Protein AF-A0A6A4VX90-F1 (afdb_monomer)

Foldseek 3Di:
DDPQAAAEPVVVCCVQFDKDKQDDPRFDQDPVVRDGDIDIDGDADQDDDQKDKDFDPQFDPDPVDGGGNLRFHDYDQFFPFPLVRHPVSPTFTKHWAKFWFWADGPVDIAIWMWGQDPPPRWIWIGGPVDIDTDDPVVVGGSRGGMIIIGTPPPDPPPDPPDD

Nearest PDB structures (foldseek):
  2ibi-assembly1_A  TM=9.452E-01  e=1.242E-15  Homo sapiens
  6gh9-assembly1_A  TM=8.368E-01  e=1.281E-13  Homo sapiens
  6gha-assembly1_A  TM=8.228E-01  e=3.238E-13  Homo sapiens
  6crn-assembly1_D  TM=7.834E-01  e=3.200E-12  Homo sapiens
  6crn-assembly1_C  TM=7.764E-01  e=1.185E-11  Homo sapiens

Mean predicted aligned error: 7.91 Å

Solvent-accessible surface area (backbone atoms only — not comparable to full-atom values): 9713 Å² total; per-residue (Å²): 135,83,78,86,59,65,44,50,48,66,68,69,48,48,72,60,50,40,76,42,76,31,46,84,92,61,30,51,69,37,89,87,76,75,41,72,39,74,47,79,48,69,46,68,41,75,72,84,60,63,67,42,76,47,75,57,88,36,69,49,88,46,87,91,60,70,45,71,58,62,57,31,52,49,62,57,54,70,62,37,73,48,20,91,56,28,65,75,53,51,93,41,37,24,30,54,40,38,30,40,28,49,46,79,49,96,89,58,59,48,72,35,35,40,38,44,40,90,86,77,66,47,34,30,40,37,51,84,96,42,75,42,83,47,62,75,79,67,68,64,38,45,36,59,36,35,39,34,28,37,42,64,86,67,71,76,82,72,75,82,76,84,126

Radius of gyration: 20.28 Å; Cα contacts (8 Å, |Δi|>4): 280; chains: 1; bounding box: 53×40×67 Å

Structure (mmCIF, N/CA/C/O backbone):
data_AF-A0A6A4VX90-F1
#
_entry.id   AF-A0A6A4VX90-F1
#
loop_
_atom_site.group_PDB
_atom_site.id
_atom_site.type_symbol
_atom_site.label_atom_id
_atom_site.label_alt_id
_atom_site.label_comp_id
_atom_site.label_asym_id
_atom_site.label_entity_id
_atom_site.label_seq_id
_atom_site.pdbx_PDB_ins_code
_atom_site.Cartn_x
_atom_site.Cartn_y
_atom_site.Cartn_z
_atom_site.occupancy
_atom_site.B_iso_or_equiv
_atom_site.auth_seq_id
_atom_site.auth_comp_id
_atom_site.auth_asym_id
_atom_site.auth_atom_id
_atom_site.pdbx_PDB_model_num
ATOM 1 N N . MET A 1 1 ? 24.874 6.123 13.190 1.00 32.44 1 MET A N 1
ATOM 2 C CA . MET A 1 1 ? 24.257 5.048 12.383 1.00 32.44 1 MET A CA 1
ATOM 3 C C . MET A 1 1 ? 22.756 5.087 12.631 1.00 32.44 1 MET A C 1
ATOM 5 O O . MET A 1 1 ? 22.348 4.857 13.759 1.00 32.44 1 MET A O 1
ATOM 9 N N . ARG A 1 2 ? 21.938 5.518 11.661 1.00 37.78 2 ARG A N 1
ATOM 10 C CA . ARG A 1 2 ? 20.475 5.551 11.833 1.00 37.78 2 ARG A CA 1
ATOM 11 C C . ARG A 1 2 ? 19.943 4.151 11.538 1.00 37.78 2 ARG A C 1
ATOM 13 O O . ARG A 1 2 ? 20.043 3.717 10.397 1.00 37.78 2 ARG A O 1
ATOM 20 N N . SER A 1 3 ? 19.437 3.453 12.551 1.00 41.66 3 SER A N 1
ATOM 21 C CA . SER A 1 3 ? 18.743 2.176 12.371 1.00 41.66 3 SER A CA 1
ATOM 22 C C . SER A 1 3 ? 17.615 2.350 11.355 1.00 41.66 3 SER A C 1
ATOM 24 O O . SER A 1 3 ? 16.747 3.207 11.533 1.00 41.66 3 SER A O 1
ATOM 26 N N . THR A 1 4 ? 17.636 1.571 10.277 1.00 53.28 4 THR A N 1
ATOM 27 C CA . THR A 1 4 ? 16.555 1.538 9.291 1.00 53.28 4 THR A CA 1
ATOM 28 C C . THR A 1 4 ? 15.331 0.914 9.959 1.00 53.28 4 THR A C 1
ATOM 30 O O . THR A 1 4 ? 15.231 -0.304 10.076 1.00 53.28 4 THR A O 1
ATOM 33 N N . CYS A 1 5 ? 14.425 1.747 10.472 1.00 75.19 5 CYS A N 1
ATOM 34 C CA . CYS A 1 5 ? 13.145 1.295 11.005 1.00 75.19 5 CYS A CA 1
ATOM 35 C C . CYS A 1 5 ? 12.241 0.941 9.820 1.00 75.19 5 CYS A C 1
ATOM 37 O O . CYS A 1 5 ? 11.895 1.812 9.017 1.00 75.19 5 CYS A O 1
ATOM 39 N N . TRP A 1 6 ? 11.910 -0.338 9.685 1.00 86.88 6 TRP A N 1
ATOM 40 C CA . TRP A 1 6 ? 10.895 -0.830 8.763 1.00 86.88 6 TRP A CA 1
ATOM 41 C C . TRP A 1 6 ? 9.734 -1.410 9.572 1.00 86.88 6 TRP A C 1
ATOM 43 O O . TRP A 1 6 ? 9.918 -1.857 10.704 1.00 86.88 6 TRP A O 1
ATOM 53 N N . VAL A 1 7 ? 8.530 -1.370 9.008 1.00 92.31 7 VAL A N 1
ATOM 54 C CA . VAL A 1 7 ? 7.305 -1.890 9.634 1.00 92.31 7 VAL A CA 1
ATOM 55 C C . VAL A 1 7 ? 6.550 -2.714 8.601 1.00 92.31 7 VAL A C 1
ATOM 57 O O . VAL A 1 7 ? 6.448 -2.290 7.456 1.00 92.31 7 VAL A O 1
ATOM 60 N N . ARG A 1 8 ? 6.008 -3.876 8.978 1.00 93.81 8 ARG A N 1
ATOM 61 C CA . ARG A 1 8 ? 5.160 -4.671 8.073 1.00 93.81 8 ARG A CA 1
ATOM 62 C C . ARG A 1 8 ? 3.831 -3.978 7.828 1.00 93.81 8 ARG A C 1
ATOM 64 O O . ARG A 1 8 ? 3.245 -3.444 8.764 1.00 93.81 8 ARG A O 1
ATOM 71 N N . LEU A 1 9 ? 3.301 -4.077 6.614 1.00 93.88 9 LEU A N 1
ATOM 72 C CA . LEU A 1 9 ? 1.988 -3.529 6.293 1.00 93.88 9 LEU A CA 1
ATOM 73 C C . LEU A 1 9 ? 0.884 -4.123 7.185 1.00 93.88 9 LEU A C 1
ATOM 75 O O . LEU A 1 9 ? 0.026 -3.377 7.647 1.00 93.88 9 LEU A O 1
ATOM 79 N N . GLN A 1 10 ? 0.935 -5.423 7.499 1.00 92.31 10 GLN A N 1
ATOM 80 C CA . GLN A 1 10 ? 0.008 -6.056 8.449 1.00 92.31 10 GLN A CA 1
ATOM 81 C C . GLN A 1 10 ? 0.005 -5.364 9.822 1.00 92.31 10 GLN A C 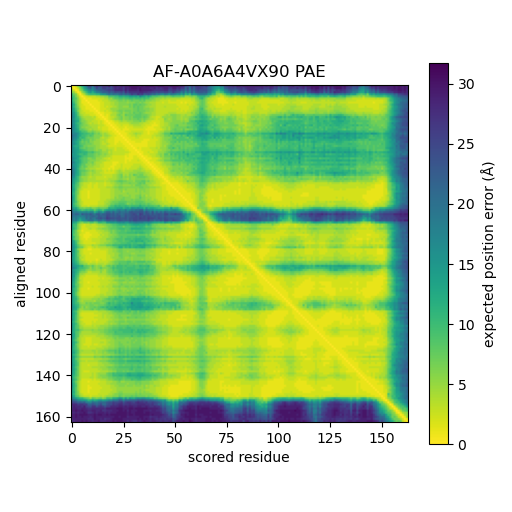1
ATOM 83 O O . GLN A 1 10 ? -1.056 -5.132 10.391 1.00 92.31 10 GLN A O 1
ATOM 88 N N . ALA A 1 11 ? 1.165 -4.906 10.305 1.00 91.25 11 ALA A N 1
ATOM 89 C CA . ALA A 1 11 ? 1.255 -4.191 11.579 1.00 91.25 11 ALA A CA 1
ATOM 90 C C . ALA A 1 11 ? 0.535 -2.828 11.560 1.00 91.25 11 ALA A C 1
ATOM 92 O O . ALA A 1 11 ? 0.271 -2.253 12.613 1.00 91.25 11 ALA A O 1
ATOM 93 N N . CYS A 1 12 ? 0.199 -2.295 10.379 1.00 89.12 12 CYS A N 1
ATOM 94 C CA . CYS A 1 12 ? -0.660 -1.119 10.244 1.00 89.12 12 CYS A CA 1
ATOM 95 C C . CYS A 1 12 ? -2.158 -1.459 10.350 1.00 89.12 12 CYS A C 1
ATOM 97 O O . CYS A 1 12 ? -2.950 -0.567 10.649 1.00 89.12 12 CYS A O 1
ATOM 99 N N . PHE A 1 13 ? -2.545 -2.717 10.118 1.00 87.38 13 PHE A N 1
ATOM 100 C CA . PHE A 1 13 ? -3.912 -3.212 10.298 1.00 87.38 13 PHE A CA 1
ATOM 101 C C . PHE A 1 13 ? -4.180 -3.669 11.734 1.00 87.38 13 PHE A C 1
ATOM 103 O O . PHE A 1 13 ? -5.304 -3.512 12.204 1.00 87.38 13 PHE A O 1
ATOM 110 N N . ASP A 1 14 ? -3.165 -4.149 12.461 1.00 87.50 14 ASP A N 1
ATOM 111 C CA . ASP A 1 14 ? -3.336 -4.629 13.841 1.00 87.50 14 ASP A CA 1
ATOM 112 C C . ASP A 1 14 ? -4.053 -3.620 14.757 1.00 87.50 14 ASP A C 1
ATOM 114 O O . ASP A 1 14 ? -5.013 -4.013 15.418 1.00 87.50 14 ASP A O 1
ATOM 118 N N . PRO A 1 15 ? -3.690 -2.317 14.794 1.00 84.00 15 PRO A N 1
ATOM 119 C CA . PRO A 1 15 ? -4.383 -1.352 15.646 1.00 84.00 15 PRO A CA 1
ATOM 120 C C . PRO A 1 15 ? -5.829 -1.101 15.217 1.00 84.00 15 PRO A C 1
ATOM 122 O O . PRO A 1 15 ? -6.633 -0.679 16.037 1.00 84.00 15 PRO A O 1
ATOM 125 N N . PHE A 1 16 ? -6.160 -1.332 13.943 1.00 81.50 16 PHE A N 1
ATOM 126 C CA . PHE A 1 16 ? -7.502 -1.097 13.421 1.00 81.50 16 PHE A CA 1
ATOM 127 C C . PHE A 1 16 ? -8.500 -2.125 13.953 1.00 81.50 16 PHE A C 1
ATOM 129 O O . PHE A 1 16 ? -9.637 -1.768 14.240 1.00 81.50 16 PHE A O 1
ATOM 136 N N . THR A 1 17 ? -8.083 -3.385 14.097 1.00 84.12 17 THR A N 1
ATOM 137 C CA . THR A 1 17 ? -8.948 -4.470 14.589 1.00 84.12 17 THR A CA 1
ATOM 138 C C . THR A 1 17 ? -8.731 -4.806 16.060 1.00 84.12 17 THR A C 1
ATOM 140 O O . THR A 1 17 ?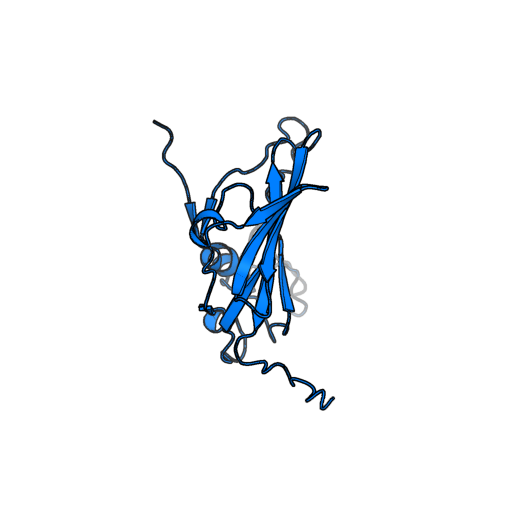 -9.474 -5.609 16.626 1.00 84.12 17 THR A O 1
ATOM 143 N N . LYS A 1 18 ? -7.706 -4.230 16.696 1.00 86.62 18 LYS A N 1
ATOM 144 C CA . LYS A 1 18 ? -7.432 -4.451 18.112 1.00 86.62 18 LYS A CA 1
ATOM 145 C C . LYS A 1 18 ? -8.523 -3.820 18.970 1.00 86.62 18 LYS A C 1
ATOM 147 O O . LYS A 1 18 ? -8.990 -2.714 18.722 1.00 86.62 18 LYS A O 1
ATOM 152 N N . GLU A 1 19 ? -8.888 -4.544 20.015 1.00 89.75 19 GLU A N 1
ATOM 153 C CA . GLU A 1 19 ? -9.750 -4.033 21.063 1.00 89.75 19 GLU A CA 1
ATOM 154 C C . GLU A 1 19 ? -9.077 -2.864 21.807 1.00 89.75 19 GLU A C 1
ATOM 156 O O . GLU A 1 19 ? -7.944 -2.975 22.286 1.00 89.75 19 GLU A O 1
ATOM 161 N N . GLU A 1 20 ? -9.780 -1.740 21.902 1.00 91.25 20 GLU A N 1
ATOM 162 C CA . GLU A 1 20 ? -9.356 -0.539 22.610 1.00 91.25 20 GLU A CA 1
ATOM 163 C C . GLU A 1 20 ? -10.307 -0.212 23.763 1.00 91.25 20 GLU A C 1
ATOM 165 O O . GLU A 1 20 ? -11.502 -0.518 23.745 1.00 91.25 20 GLU A O 1
ATOM 170 N N . VAL A 1 21 ? -9.765 0.439 24.788 1.00 94.38 21 VAL A N 1
ATOM 171 C CA . VAL A 1 21 ? -10.526 0.865 25.960 1.00 94.38 21 VAL A CA 1
ATOM 172 C C . VAL A 1 21 ? -10.771 2.364 25.858 1.00 94.38 21 VAL A C 1
ATOM 174 O O . VAL A 1 21 ? -9.829 3.153 25.905 1.00 94.38 21 VAL A O 1
ATOM 177 N N . LEU A 1 22 ? -12.040 2.751 25.763 1.00 93.81 22 LEU A N 1
ATOM 178 C CA . LEU A 1 22 ? -12.470 4.144 25.786 1.00 93.81 22 LEU A CA 1
ATOM 179 C C . LEU A 1 22 ? -12.623 4.587 27.245 1.00 93.81 22 LEU A C 1
ATOM 181 O O . LEU A 1 22 ? -13.554 4.178 27.945 1.00 93.81 22 LEU A O 1
ATOM 185 N N . ASP A 1 23 ? -11.679 5.396 27.716 1.00 94.44 23 ASP A N 1
ATOM 186 C CA . ASP A 1 23 ? -11.605 5.917 29.085 1.00 94.44 23 ASP A CA 1
ATOM 187 C C . ASP A 1 23 ? -11.271 7.423 29.060 1.00 94.44 23 ASP A C 1
ATOM 189 O O . ASP A 1 23 ? -11.059 8.006 27.998 1.00 94.44 23 ASP A O 1
ATOM 193 N N . GLY A 1 24 ? -11.265 8.079 30.223 1.00 93.25 24 GLY A N 1
ATOM 194 C CA . GLY A 1 24 ? -11.014 9.521 30.333 1.00 93.25 24 GLY A CA 1
ATOM 195 C C . GLY A 1 24 ? -11.941 10.364 29.447 1.00 93.25 24 GLY A C 1
ATOM 196 O O . GLY A 1 24 ? -13.169 10.274 29.558 1.00 93.25 24 GLY A O 1
ATOM 197 N N . ASP A 1 25 ? -11.337 11.163 28.568 1.00 94.06 25 ASP A N 1
ATOM 198 C CA . ASP A 1 25 ? -12.031 12.071 27.650 1.00 94.06 25 ASP A CA 1
ATOM 199 C C . ASP A 1 25 ? -12.675 11.372 26.445 1.00 94.06 25 ASP A C 1
ATOM 201 O O . ASP A 1 25 ? -13.565 11.957 25.833 1.00 94.06 25 ASP A O 1
ATOM 205 N N . GLU A 1 26 ? -12.362 10.101 26.183 1.00 93.75 26 GLU A N 1
ATOM 206 C CA . GLU A 1 26 ? -12.946 9.315 25.083 1.00 93.75 26 GLU A CA 1
ATOM 207 C C . GLU A 1 26 ? -14.184 8.505 25.512 1.00 93.75 26 GLU A C 1
ATOM 209 O O . GLU A 1 26 ? -14.813 7.831 24.698 1.00 93.75 26 GLU A O 1
ATOM 214 N N . LYS A 1 27 ? -14.577 8.563 26.797 1.00 96.00 27 LYS A N 1
ATOM 215 C CA . LYS A 1 27 ? -15.750 7.832 27.312 1.00 96.00 27 LYS A CA 1
ATOM 216 C C . LYS A 1 27 ? -17.021 8.192 26.538 1.00 96.00 27 LYS A C 1
ATOM 218 O O . LYS A 1 27 ? -17.433 9.363 26.610 1.00 96.00 27 LYS A O 1
ATOM 223 N N . PRO A 1 28 ? -17.707 7.220 25.910 1.00 94.38 28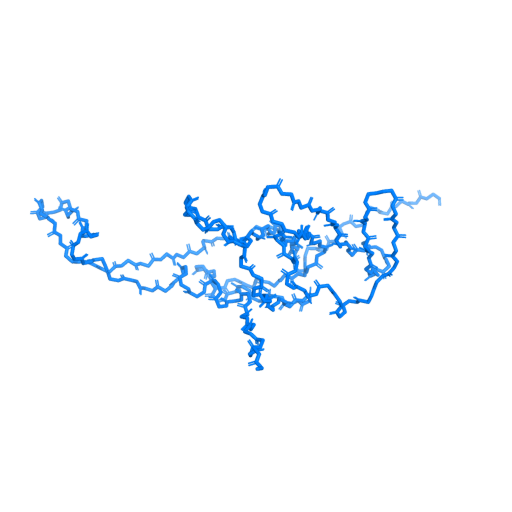 PRO A N 1
ATOM 224 C CA . PRO A 1 28 ? -18.999 7.471 25.295 1.00 94.38 28 PRO A CA 1
ATOM 225 C C . PRO A 1 28 ? -20.107 7.578 26.348 1.00 94.38 28 PRO A C 1
ATOM 227 O O . PRO A 1 28 ? -20.002 7.072 27.471 1.00 94.38 28 PRO A O 1
ATOM 230 N N . THR A 1 29 ? -21.210 8.222 25.972 1.00 96.19 29 THR A N 1
ATOM 231 C CA . THR A 1 29 ? -22.430 8.259 26.786 1.00 96.19 29 THR A CA 1
ATOM 232 C C . THR A 1 29 ? -23.238 6.986 26.561 1.00 96.19 29 THR A C 1
ATOM 234 O O . THR A 1 29 ? -23.678 6.702 25.449 1.00 96.19 29 THR A O 1
ATOM 237 N N . CYS A 1 30 ? -23.467 6.218 27.625 1.00 95.31 30 CYS A N 1
ATOM 238 C CA . CYS A 1 30 ? -24.300 5.020 27.562 1.00 95.31 30 CYS A CA 1
ATOM 239 C C . CYS A 1 30 ? -25.787 5.397 27.458 1.00 95.31 30 CYS A C 1
ATOM 241 O O . CYS A 1 30 ? -26.304 6.096 28.329 1.00 95.31 30 CYS A O 1
ATOM 243 N N . SER A 1 31 ? -26.497 4.874 26.455 1.00 96.31 31 SER A N 1
ATOM 244 C CA . SER A 1 31 ? -27.933 5.124 26.239 1.00 96.31 31 SER A CA 1
ATOM 245 C C . SER A 1 31 ? -28.845 4.537 27.324 1.00 96.31 31 SER A C 1
ATOM 247 O O . SER A 1 31 ? -29.973 4.992 27.488 1.00 96.31 31 SER A O 1
ATOM 249 N N . LYS A 1 32 ? -28.375 3.556 28.102 1.00 95.88 32 LYS A N 1
ATOM 250 C CA . LYS A 1 32 ? -29.128 3.001 29.242 1.00 95.88 32 LYS A CA 1
ATOM 251 C C . LYS A 1 32 ? -28.866 3.773 30.535 1.00 95.88 32 LYS A C 1
ATOM 253 O O . LYS A 1 32 ? -29.798 4.102 31.255 1.00 95.88 32 LYS A O 1
ATOM 258 N N . CYS A 1 33 ? -27.599 4.081 30.821 1.00 94.75 33 CYS A N 1
ATOM 259 C CA . CYS A 1 33 ? -27.200 4.744 32.069 1.00 94.75 33 CYS A CA 1
ATOM 260 C C . CYS A 1 33 ? -27.322 6.274 32.015 1.00 94.75 33 CYS A C 1
ATOM 262 O O . CYS A 1 33 ? -27.247 6.914 33.061 1.00 94.75 33 CYS A O 1
ATOM 264 N N . GLN A 1 34 ? -27.423 6.853 30.812 1.00 95.62 34 GLN A N 1
ATOM 265 C CA . GLN A 1 34 ? -27.448 8.299 30.556 1.00 95.62 34 GLN A CA 1
ATOM 266 C C . GLN A 1 34 ? -26.236 9.046 31.149 1.00 95.62 34 GLN A C 1
ATOM 268 O O . GLN A 1 34 ? -26.330 10.187 31.591 1.00 95.62 34 GLN A O 1
ATOM 273 N N . LYS A 1 35 ? -25.073 8.381 31.192 1.00 95.94 35 LYS A N 1
ATOM 274 C CA . LYS A 1 35 ? -23.813 8.905 31.748 1.00 95.94 35 LYS A CA 1
ATOM 275 C C . LYS A 1 35 ? -22.623 8.432 30.917 1.00 95.94 35 LYS A C 1
ATOM 277 O O . LYS A 1 35 ? -22.702 7.384 30.271 1.00 95.94 35 LYS A O 1
ATOM 282 N N . ARG A 1 36 ? -21.519 9.184 30.967 1.00 96.75 36 ARG A N 1
ATOM 283 C CA . ARG A 1 36 ? -20.242 8.807 30.340 1.00 96.75 36 ARG A CA 1
ATOM 284 C C . ARG A 1 36 ? -19.636 7.610 31.067 1.00 96.75 36 ARG A C 1
ATOM 286 O O . ARG A 1 36 ? -19.440 7.674 32.279 1.00 96.75 36 ARG A O 1
ATOM 293 N N . GLN A 1 37 ? -19.364 6.528 30.345 1.00 95.88 37 GLN A N 1
ATOM 294 C CA . GLN A 1 37 ? -18.886 5.270 30.921 1.00 95.88 37 GLN A CA 1
ATOM 295 C C . GLN A 1 37 ? -17.609 4.809 30.235 1.00 95.88 37 GLN A C 1
ATOM 297 O O . GLN A 1 37 ? -17.423 5.027 29.042 1.00 95.88 37 GLN A O 1
ATOM 302 N N . LYS A 1 38 ? -16.746 4.144 31.005 1.00 96.31 38 LYS A N 1
ATOM 303 C CA . LYS A 1 38 ? -15.647 3.372 30.436 1.00 96.31 38 LYS A CA 1
ATOM 304 C C . LYS A 1 38 ? -16.237 2.188 29.679 1.00 96.31 38 LYS A C 1
ATOM 306 O O . LYS A 1 38 ? -17.087 1.483 30.224 1.00 96.31 38 LYS A O 1
ATOM 311 N N . CYS A 1 39 ? -15.787 1.954 28.457 1.00 93.88 39 CYS A N 1
ATOM 312 C CA . CYS A 1 39 ? -16.185 0.773 27.707 1.00 93.88 39 CYS A CA 1
ATOM 313 C C . CYS A 1 39 ? -15.057 0.280 26.814 1.00 93.88 39 CYS A C 1
ATOM 315 O O . CYS A 1 39 ? -14.037 0.940 26.629 1.00 93.88 39 CYS A O 1
ATOM 317 N N . THR A 1 40 ? -15.288 -0.888 26.244 1.00 93.50 40 THR A N 1
ATOM 318 C CA . THR A 1 40 ? -14.383 -1.536 25.316 1.00 93.50 40 THR A CA 1
ATOM 319 C C . THR A 1 40 ? -14.968 -1.450 23.910 1.00 93.50 40 THR A C 1
ATOM 321 O O . THR A 1 40 ? -16.176 -1.629 23.735 1.00 93.50 40 THR A O 1
ATOM 324 N N . ARG A 1 41 ? -14.137 -1.136 22.917 1.00 89.81 41 ARG A N 1
ATOM 325 C CA . ARG A 1 41 ? -14.515 -1.011 21.509 1.00 89.81 41 ARG A CA 1
ATOM 326 C C . ARG A 1 41 ? -13.576 -1.856 20.662 1.00 89.81 41 ARG A C 1
ATOM 328 O O . ARG A 1 41 ? -12.367 -1.800 20.829 1.00 89.81 41 ARG A O 1
ATOM 335 N N . SER A 1 42 ? -14.130 -2.590 19.712 1.00 87.19 42 SER A N 1
ATOM 336 C CA . SER A 1 42 ? -13.371 -3.234 18.645 1.00 87.19 42 SER A CA 1
ATOM 337 C C . SER A 1 42 ? -14.041 -2.937 17.308 1.00 87.19 42 SER A C 1
ATOM 339 O O . SER A 1 42 ? -15.241 -2.653 17.241 1.00 87.19 42 SER A O 1
ATOM 341 N N . LEU A 1 43 ? -13.250 -2.944 16.241 1.00 86.94 43 LEU A N 1
ATOM 342 C CA . LEU A 1 43 ? -13.726 -2.816 14.869 1.00 86.94 43 LEU A CA 1
ATOM 343 C C . LEU A 1 43 ? -13.340 -4.077 14.104 1.00 86.94 43 LEU A C 1
ATOM 345 O O . LEU A 1 43 ? -12.297 -4.677 14.353 1.00 86.94 43 LEU A O 1
ATOM 349 N N . SER A 1 44 ? -14.167 -4.461 13.143 1.00 82.94 44 SER A N 1
ATOM 350 C CA . SER A 1 44 ? -13.859 -5.536 12.207 1.00 82.94 44 SER A CA 1
ATOM 351 C C . SER A 1 44 ? -14.153 -5.084 10.783 1.00 82.94 44 SER A C 1
ATOM 353 O O . SER A 1 44 ? -15.001 -4.220 10.543 1.00 82.94 44 SER A O 1
ATOM 355 N N . ILE A 1 45 ? -13.429 -5.654 9.819 1.00 87.62 45 ILE A N 1
ATOM 356 C CA . ILE A 1 45 ? -13.683 -5.407 8.402 1.00 87.62 45 ILE A CA 1
ATOM 357 C C . ILE A 1 45 ? -14.660 -6.476 7.934 1.00 87.62 45 ILE A C 1
ATOM 359 O O . ILE A 1 45 ? -14.297 -7.644 7.824 1.00 87.62 45 ILE A O 1
ATOM 363 N N . GLN A 1 46 ? -15.907 -6.090 7.662 1.00 88.50 46 GLN A N 1
ATOM 364 C CA . GLN A 1 46 ? -16.943 -7.051 7.274 1.00 88.50 46 GLN A CA 1
ATOM 365 C C . GLN A 1 46 ? -16.563 -7.811 5.996 1.00 88.50 46 GLN A C 1
ATOM 367 O O . GLN A 1 46 ? -16.628 -9.034 5.953 1.00 88.50 46 GLN A O 1
ATOM 372 N N . LYS A 1 47 ? -16.123 -7.086 4.965 1.00 86.94 47 LYS A N 1
ATOM 373 C CA . LYS A 1 47 ? -15.720 -7.660 3.683 1.00 86.94 47 LYS A CA 1
ATOM 374 C C . LYS A 1 47 ? -14.623 -6.819 3.048 1.00 86.94 47 LYS A C 1
ATOM 376 O O . LYS A 1 47 ? -14.741 -5.596 2.991 1.00 86.94 47 LYS A O 1
ATOM 381 N N . PHE A 1 48 ? -13.592 -7.476 2.527 1.00 92.12 48 PHE A N 1
ATOM 382 C CA . PHE A 1 48 ? -12.573 -6.807 1.727 1.00 92.12 48 PHE A CA 1
ATOM 383 C C . PHE A 1 48 ? -12.989 -6.699 0.244 1.00 92.12 48 PHE A C 1
ATOM 385 O O . PHE A 1 48 ? -13.655 -7.595 -0.285 1.00 92.12 48 PHE A O 1
ATOM 392 N N . PRO A 1 49 ? -12.633 -5.601 -0.448 1.00 94.06 49 PRO A N 1
ATOM 393 C CA . PRO A 1 49 ? -13.000 -5.373 -1.846 1.00 94.06 49 PRO A CA 1
ATOM 394 C C . PRO A 1 49 ? -12.106 -6.154 -2.817 1.00 94.06 49 PRO A C 1
ATOM 396 O O . PRO A 1 49 ? -10.957 -6.443 -2.508 1.00 94.06 49 PRO A O 1
ATOM 399 N N . ARG A 1 50 ? -12.568 -6.420 -4.047 1.00 94.75 50 ARG A N 1
ATOM 400 C CA . ARG A 1 50 ? -11.715 -7.047 -5.080 1.00 94.75 50 ARG A CA 1
ATOM 401 C C . ARG A 1 50 ? -10.439 -6.241 -5.355 1.00 94.75 50 ARG A C 1
ATOM 403 O O . ARG A 1 50 ? -9.374 -6.831 -5.502 1.00 94.75 50 ARG A O 1
ATOM 410 N N . ILE A 1 51 ? -10.565 -4.916 -5.408 1.00 96.75 51 ILE A N 1
ATOM 411 C CA . ILE A 1 51 ? -9.447 -3.983 -5.549 1.00 96.75 51 ILE A CA 1
ATOM 412 C C . ILE A 1 51 ? -9.296 -3.240 -4.230 1.00 96.75 51 ILE A C 1
ATOM 414 O O . ILE A 1 51 ? -10.189 -2.493 -3.825 1.00 96.75 51 ILE A O 1
ATOM 418 N N . LEU A 1 52 ? -8.178 -3.471 -3.552 1.00 96.31 52 LEU A N 1
ATOM 419 C CA . LEU A 1 52 ? -7.852 -2.841 -2.285 1.00 96.31 52 LEU A CA 1
ATOM 420 C C . LEU A 1 52 ? -6.829 -1.729 -2.524 1.00 96.31 52 LEU A C 1
ATOM 422 O O . LEU A 1 52 ? -5.714 -1.977 -2.982 1.00 96.31 52 LEU A O 1
ATOM 426 N N . VAL A 1 53 ? -7.215 -0.503 -2.176 1.00 97.75 53 VAL A N 1
ATOM 427 C CA . VAL A 1 53 ? -6.337 0.669 -2.213 1.00 97.75 53 VAL A CA 1
ATOM 428 C C . VAL A 1 53 ? -5.920 1.002 -0.789 1.00 97.75 53 VAL A C 1
ATOM 430 O O . VAL A 1 53 ? -6.764 1.292 0.058 1.00 97.75 53 VAL A O 1
ATOM 433 N N . VAL A 1 54 ? -4.617 0.967 -0.520 1.00 96.12 54 VAL A N 1
ATOM 434 C CA . VAL A 1 54 ? -4.061 1.260 0.804 1.00 96.12 54 VAL A CA 1
ATOM 435 C C . VAL A 1 54 ? -3.259 2.550 0.749 1.00 96.12 54 VAL A C 1
ATOM 437 O O . VAL A 1 54 ? -2.251 2.644 0.051 1.00 96.12 54 VAL A O 1
ATOM 440 N N . HIS A 1 55 ? -3.690 3.545 1.519 1.00 95.81 55 HIS A N 1
ATOM 441 C CA . HIS A 1 55 ? -2.996 4.822 1.661 1.00 95.81 55 HIS A CA 1
ATOM 442 C C . HIS A 1 55 ? -2.116 4.833 2.911 1.00 95.81 55 HIS A C 1
ATOM 444 O O . HIS A 1 55 ? -2.603 4.687 4.033 1.00 95.81 55 HIS A O 1
ATOM 450 N N . LEU A 1 56 ? -0.817 5.065 2.728 1.00 93.88 56 LEU A N 1
ATOM 451 C CA . LEU A 1 56 ? 0.121 5.247 3.830 1.00 93.88 56 LEU A CA 1
ATOM 452 C C . LEU A 1 56 ? 0.122 6.722 4.257 1.00 93.88 56 LEU A C 1
ATOM 454 O O . LEU A 1 56 ? 0.640 7.593 3.552 1.00 93.88 56 LEU A O 1
ATOM 458 N N . LYS A 1 57 ? -0.434 7.013 5.440 1.00 91.75 57 LYS A N 1
ATOM 459 C CA . LYS A 1 57 ? -0.505 8.366 6.027 1.00 91.75 57 LYS A CA 1
ATOM 460 C C . LYS A 1 57 ? 0.877 8.880 6.460 1.00 91.75 57 LYS A C 1
ATOM 462 O O . LYS A 1 57 ? 1.209 8.916 7.639 1.00 91.75 57 LYS A O 1
ATOM 467 N N . ARG A 1 58 ? 1.708 9.270 5.490 1.00 91.00 58 ARG A N 1
ATOM 468 C CA . ARG A 1 58 ? 3.098 9.704 5.722 1.00 91.00 58 ARG A CA 1
ATOM 469 C C . ARG A 1 58 ? 3.255 11.164 6.132 1.00 91.00 58 ARG A C 1
ATOM 471 O O . ARG A 1 58 ? 4.306 11.515 6.660 1.00 91.00 58 ARG A O 1
ATOM 478 N N . PHE A 1 59 ? 2.278 12.016 5.845 1.00 88.62 59 PHE A N 1
ATOM 479 C CA . PHE A 1 59 ? 2.376 13.447 6.117 1.00 88.62 59 PHE A CA 1
ATOM 480 C C . PHE 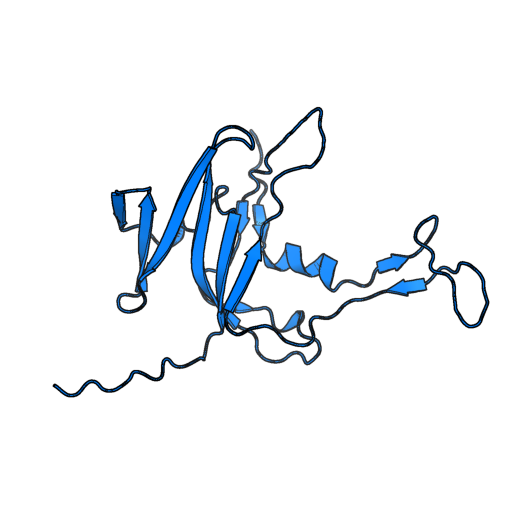A 1 59 ? 1.749 13.781 7.461 1.00 88.62 59 PHE A C 1
ATOM 482 O O . PHE A 1 59 ? 0.593 13.441 7.715 1.00 88.62 59 PHE A O 1
ATOM 489 N N . LEU A 1 60 ? 2.527 14.441 8.313 1.00 80.69 60 LEU A N 1
ATOM 490 C CA . LEU A 1 60 ? 2.074 14.853 9.632 1.00 80.69 60 LEU A CA 1
ATOM 491 C C . LEU A 1 60 ? 1.368 16.218 9.549 1.00 80.69 60 LEU A C 1
ATOM 493 O O . LEU A 1 60 ? 1.873 17.119 8.878 1.00 80.69 60 LEU A O 1
ATOM 497 N N . PRO A 1 61 ? 0.236 16.399 10.249 1.00 65.69 61 PRO A N 1
ATOM 498 C CA . PRO A 1 61 ? -0.554 17.629 10.193 1.00 65.69 61 PRO A CA 1
ATOM 499 C C . PRO A 1 61 ? 0.045 18.815 10.975 1.00 65.69 61 PRO A C 1
ATOM 501 O O . PRO A 1 61 ? -0.536 19.894 10.968 1.00 65.69 61 PRO A O 1
ATOM 504 N N . GLN A 1 62 ? 1.180 18.661 11.669 1.00 65.00 62 GLN A N 1
ATOM 505 C CA . GLN A 1 62 ? 1.733 19.735 12.504 1.00 65.00 62 GLN A CA 1
ATOM 506 C C . GLN A 1 62 ? 2.335 20.882 11.674 1.00 65.00 62 GLN A C 1
ATOM 508 O O . GLN A 1 62 ? 3.337 20.723 10.978 1.00 65.00 62 GLN A O 1
ATOM 513 N N . GLU A 1 63 ? 1.746 22.069 11.832 1.00 55.25 63 GLU A N 1
ATOM 514 C CA . GLU A 1 63 ? 2.068 23.320 11.129 1.00 55.25 63 GLU A CA 1
ATOM 515 C C . GLU A 1 63 ? 3.550 23.729 11.198 1.00 55.25 63 GLU A C 1
ATOM 517 O O . GLU A 1 63 ? 4.100 24.205 10.207 1.00 55.25 63 GLU A O 1
ATOM 522 N N . ARG A 1 64 ? 4.219 23.522 12.344 1.00 55.91 64 ARG A N 1
ATOM 523 C CA . ARG A 1 64 ? 5.614 23.961 12.563 1.00 55.91 64 ARG A CA 1
ATOM 524 C C . ARG A 1 64 ? 6.678 22.978 12.075 1.00 55.91 64 ARG A C 1
ATOM 526 O O . ARG A 1 64 ? 7.790 23.396 11.778 1.00 55.91 64 ARG A O 1
ATOM 533 N N . PHE A 1 65 ? 6.345 21.694 11.979 1.00 55.09 65 PHE A N 1
ATOM 534 C CA . PHE A 1 65 ? 7.243 20.641 11.505 1.00 55.09 65 PHE A CA 1
ATOM 535 C C . PHE A 1 65 ? 6.463 19.726 10.562 1.00 55.09 65 PHE A C 1
ATOM 537 O O . PHE A 1 65 ? 6.063 18.619 10.923 1.00 55.09 65 PHE A O 1
ATOM 544 N N . ARG A 1 66 ? 6.237 20.203 9.330 1.00 65.38 66 ARG A N 1
ATOM 545 C CA . ARG A 1 66 ? 5.641 19.410 8.245 1.00 65.38 66 ARG A CA 1
ATOM 546 C C . ARG A 1 66 ? 6.632 18.330 7.804 1.00 65.38 66 ARG A C 1
ATOM 548 O O . ARG A 1 66 ? 7.395 18.500 6.856 1.00 65.38 66 ARG A O 1
ATOM 555 N N . GLY A 1 67 ? 6.667 17.233 8.552 1.00 76.06 67 GLY A N 1
ATOM 556 C CA . GLY A 1 67 ? 7.516 16.078 8.291 1.00 76.06 67 GLY A CA 1
ATOM 557 C C . GLY A 1 67 ? 6.843 15.063 7.369 1.00 76.06 67 GLY A C 1
ATOM 558 O O . GLY A 1 67 ? 5.629 14.858 7.419 1.00 76.06 67 GLY A O 1
ATOM 559 N N . LYS A 1 68 ? 7.655 14.389 6.551 1.00 85.56 68 LYS A N 1
ATOM 560 C CA . LYS A 1 68 ? 7.267 13.169 5.841 1.00 85.56 68 LYS A CA 1
ATOM 561 C C . LYS A 1 68 ? 7.900 11.968 6.538 1.00 85.56 68 LYS A C 1
ATOM 563 O O . LYS A 1 68 ? 9.120 11.915 6.694 1.00 85.56 68 LYS A O 1
ATOM 568 N N . LEU A 1 69 ? 7.082 10.990 6.911 1.00 87.94 69 LEU A N 1
ATOM 569 C CA . LEU A 1 69 ? 7.551 9.699 7.404 1.00 87.94 69 LEU A CA 1
ATOM 570 C C . LEU A 1 69 ? 8.173 8.907 6.249 1.00 87.94 69 LEU A C 1
ATOM 572 O O . LEU A 1 69 ? 7.475 8.478 5.328 1.00 87.94 69 LEU A O 1
ATOM 576 N N . ASN A 1 70 ? 9.489 8.701 6.317 1.00 86.31 70 ASN A N 1
ATOM 577 C CA . ASN A 1 70 ? 10.258 7.924 5.337 1.00 86.31 70 ASN A CA 1
ATOM 578 C C . ASN A 1 70 ? 10.470 6.458 5.762 1.00 86.31 70 ASN A C 1
ATOM 580 O O . ASN A 1 70 ? 11.255 5.754 5.138 1.00 86.31 70 ASN A O 1
ATOM 584 N N . THR A 1 71 ? 9.786 6.000 6.817 1.00 90.56 71 THR A N 1
ATOM 585 C CA . THR A 1 71 ? 9.793 4.600 7.267 1.00 90.56 71 THR A CA 1
ATOM 586 C C . THR A 1 71 ? 9.439 3.675 6.108 1.00 90.56 71 THR A C 1
ATOM 588 O O . THR A 1 71 ? 8.415 3.874 5.443 1.00 90.56 71 THR A O 1
ATOM 591 N N . THR A 1 72 ? 10.267 2.664 5.859 1.00 91.81 72 THR A N 1
ATOM 592 C CA . THR A 1 72 ? 9.948 1.635 4.868 1.00 91.81 72 THR A CA 1
ATOM 593 C C . THR A 1 72 ? 8.798 0.793 5.402 1.00 91.81 72 THR A C 1
ATOM 595 O O . THR A 1 72 ? 8.872 0.271 6.515 1.00 91.81 72 THR A O 1
ATOM 598 N N . VAL A 1 73 ? 7.719 0.697 4.628 1.00 93.44 73 VAL A N 1
ATOM 599 C CA . VAL A 1 73 ? 6.609 -0.198 4.953 1.00 93.44 73 VAL A CA 1
ATOM 600 C C . VAL A 1 73 ? 6.808 -1.443 4.117 1.00 93.44 73 VAL A C 1
ATOM 602 O O . VAL A 1 73 ? 6.723 -1.370 2.898 1.00 93.44 73 VAL A O 1
ATOM 605 N N . ASP A 1 74 ? 7.109 -2.549 4.780 1.00 93.69 74 ASP A N 1
ATOM 606 C CA . ASP A 1 74 ? 7.322 -3.831 4.140 1.00 93.69 74 ASP A CA 1
ATOM 607 C C . ASP A 1 74 ? 5.976 -4.463 3.780 1.00 93.69 74 ASP A C 1
ATOM 609 O O . ASP A 1 74 ? 5.188 -4.818 4.661 1.00 93.69 74 ASP A O 1
ATOM 613 N N . PHE A 1 75 ? 5.692 -4.562 2.485 1.00 93.19 75 PHE A N 1
ATOM 614 C CA . PHE A 1 75 ? 4.479 -5.179 1.963 1.00 93.19 75 PHE A CA 1
ATOM 615 C C . PHE A 1 75 ? 4.823 -6.358 1.053 1.00 93.19 75 PHE A C 1
ATOM 617 O O . PHE A 1 75 ? 5.693 -6.281 0.186 1.00 93.19 75 PHE A O 1
ATOM 624 N N . SER A 1 76 ? 4.100 -7.463 1.233 1.00 93.06 76 SER A N 1
ATOM 625 C CA . SER A 1 76 ? 4.233 -8.648 0.388 1.00 93.06 76 SER A CA 1
ATOM 626 C C . SER A 1 76 ? 3.678 -8.360 -1.008 1.00 93.06 76 SER A C 1
ATOM 628 O O . SER A 1 76 ? 2.476 -8.156 -1.169 1.00 93.06 76 SER A O 1
ATOM 630 N N . VAL A 1 77 ? 4.549 -8.356 -2.025 1.00 93.19 77 VAL A N 1
ATOM 631 C CA . VAL A 1 77 ? 4.149 -8.138 -3.430 1.00 93.19 77 VAL A CA 1
ATOM 632 C C . VAL A 1 77 ? 3.173 -9.217 -3.901 1.00 93.19 77 VAL A C 1
ATOM 634 O O . VAL A 1 77 ? 2.189 -8.917 -4.569 1.00 93.19 77 VAL A O 1
ATOM 637 N N . ASN A 1 78 ? 3.416 -10.468 -3.513 1.00 91.31 78 ASN A N 1
ATOM 638 C CA . ASN A 1 78 ? 2.530 -11.589 -3.794 1.00 91.31 78 ASN A CA 1
ATOM 639 C C . ASN A 1 78 ? 2.068 -12.191 -2.463 1.00 91.31 78 ASN A C 1
ATOM 641 O O . ASN A 1 78 ? 2.903 -12.569 -1.641 1.00 91.31 78 ASN A O 1
ATOM 645 N N . GLY A 1 79 ? 0.754 -12.295 -2.258 1.00 90.25 79 GLY A N 1
ATOM 646 C CA . GLY A 1 79 ? 0.180 -13.017 -1.122 1.00 90.25 79 GLY A CA 1
ATOM 647 C C . GLY A 1 79 ? 0.107 -12.229 0.185 1.00 90.25 79 GLY A C 1
ATOM 648 O O . GLY A 1 79 ? 0.338 -12.804 1.246 1.00 90.25 79 GLY A O 1
ATOM 649 N N . LEU A 1 80 ? -0.241 -10.939 0.138 1.00 95.06 80 LEU A N 1
ATOM 650 C CA . LEU A 1 80 ? -0.655 -10.209 1.339 1.00 95.06 80 LEU A CA 1
ATOM 651 C C . LEU A 1 80 ? -1.927 -10.861 1.901 1.00 95.06 80 LEU A C 1
ATOM 653 O O . LEU A 1 80 ? -2.991 -10.765 1.291 1.00 95.06 80 LEU A O 1
ATOM 657 N N . ASP A 1 81 ? -1.809 -11.533 3.043 1.00 94.06 81 ASP A N 1
ATOM 658 C CA . ASP A 1 81 ? -2.927 -12.205 3.703 1.00 94.06 81 ASP A CA 1
ATOM 659 C C . ASP A 1 81 ? -3.623 -11.259 4.686 1.00 94.06 81 ASP A C 1
ATOM 661 O O . ASP A 1 81 ? -3.035 -10.846 5.689 1.00 94.06 81 ASP A O 1
ATOM 665 N N . LEU A 1 82 ? -4.870 -10.905 4.376 1.00 93.44 82 LEU A N 1
ATOM 666 C CA . LEU A 1 82 ? -5.733 -10.074 5.213 1.00 93.44 82 LEU A CA 1
ATOM 667 C C . LEU A 1 82 ? -6.899 -10.859 5.824 1.00 93.44 82 LEU A C 1
ATOM 669 O O . LEU A 1 82 ? -7.750 -10.268 6.488 1.00 93.44 82 LEU A O 1
ATOM 673 N N . SER A 1 83 ? -6.931 -12.183 5.644 1.00 92.12 83 SER A N 1
ATOM 674 C CA . SER A 1 83 ? -7.963 -13.056 6.219 1.00 92.12 83 SER A CA 1
ATOM 675 C C . SER A 1 83 ? -8.140 -12.861 7.737 1.00 92.12 83 SER A C 1
ATOM 677 O O . SER A 1 83 ? -9.290 -12.795 8.171 1.00 92.12 83 SER A O 1
ATOM 679 N N . PRO A 1 84 ? -7.073 -12.661 8.551 1.00 91.25 84 PRO A N 1
ATOM 680 C CA . PRO A 1 84 ? -7.214 -12.433 9.995 1.00 91.25 84 PRO A CA 1
ATOM 681 C C . PRO A 1 84 ? -7.993 -11.169 10.385 1.00 91.25 84 PRO A C 1
ATOM 683 O O . PRO A 1 84 ? -8.482 -11.075 11.506 1.00 91.25 84 PRO A O 1
ATOM 686 N N . TYR A 1 85 ? -8.101 -10.192 9.480 1.00 90.12 85 TYR A N 1
ATOM 687 C CA . TYR A 1 85 ? -8.778 -8.917 9.735 1.00 90.12 85 TYR A CA 1
ATOM 688 C C . TYR A 1 85 ? -10.229 -8.902 9.222 1.00 90.12 85 TYR A C 1
ATOM 690 O O . TYR A 1 85 ? -10.958 -7.934 9.456 1.00 90.12 85 TYR A O 1
ATOM 698 N N . SER A 1 86 ? -10.654 -9.954 8.511 1.00 89.75 86 SER A N 1
ATOM 699 C CA . SER A 1 86 ? -12.028 -10.127 8.035 1.00 89.75 86 SER A CA 1
ATOM 700 C C . SER A 1 86 ? -12.925 -10.632 9.167 1.00 89.75 86 SER A C 1
ATOM 702 O O . SER A 1 86 ? -12.571 -11.581 9.863 1.00 89.75 86 SER A O 1
ATOM 704 N N . ALA A 1 87 ? -14.114 -10.043 9.320 1.00 86.69 87 ALA A N 1
ATOM 705 C CA . ALA A 1 87 ? -15.088 -10.436 10.340 1.00 86.69 87 ALA A CA 1
ATOM 706 C C . ALA A 1 87 ? -15.498 -11.917 10.236 1.00 86.69 87 ALA A C 1
ATOM 708 O O . ALA A 1 87 ? -15.695 -12.576 11.253 1.00 86.69 87 ALA A O 1
ATOM 709 N N . GLU A 1 88 ? -15.592 -12.437 9.012 1.00 86.25 88 GLU A N 1
ATOM 710 C CA . GLU A 1 88 ? -15.959 -13.829 8.721 1.00 86.25 88 GLU A CA 1
ATOM 711 C C . GLU A 1 88 ? -14.731 -14.735 8.517 1.00 86.25 88 GLU A C 1
ATOM 713 O O . GLU A 1 88 ? -14.883 -15.913 8.206 1.00 86.25 88 GLU A O 1
ATOM 718 N N . GLN A 1 89 ? -13.510 -14.200 8.664 1.00 82.81 89 GLN A N 1
ATOM 719 C CA . GLN A 1 89 ? -12.244 -14.906 8.409 1.00 82.81 89 GLN A CA 1
ATOM 720 C C . GLN A 1 89 ? -12.181 -15.574 7.023 1.00 82.81 89 GLN A C 1
ATOM 722 O O . GLN A 1 89 ? -11.504 -16.583 6.819 1.00 82.81 89 GLN A O 1
ATOM 727 N N . THR A 1 90 ? -12.885 -15.004 6.042 1.00 86.75 90 THR A N 1
ATOM 728 C CA . THR A 1 90 ? -12.874 -15.509 4.667 1.00 86.75 90 THR A CA 1
ATOM 729 C C . THR A 1 90 ? -11.483 -15.342 4.049 1.00 86.75 90 THR A C 1
ATOM 731 O O . THR A 1 90 ? -10.851 -14.309 4.296 1.00 86.75 90 THR A O 1
ATOM 734 N N . PRO A 1 91 ? -11.011 -16.285 3.209 1.00 89.88 91 PRO A N 1
ATOM 735 C CA . PRO A 1 91 ? -9.727 -16.159 2.526 1.00 89.88 91 PRO A CA 1
ATOM 736 C C . PRO A 1 91 ? -9.616 -14.851 1.728 1.00 89.88 91 PRO A C 1
ATOM 738 O O . PRO A 1 91 ? -10.321 -14.645 0.742 1.00 89.88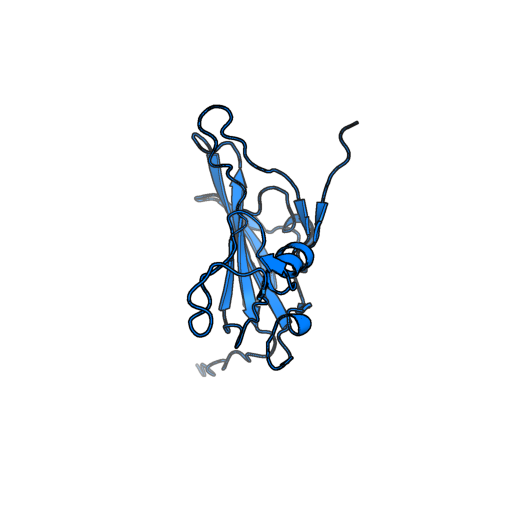 91 PRO A O 1
ATOM 741 N N . CYS A 1 92 ? -8.714 -13.968 2.155 1.00 92.50 92 CYS A N 1
ATOM 742 C CA . CYS A 1 92 ? -8.500 -12.639 1.583 1.00 92.50 92 CYS A CA 1
ATOM 743 C C . CYS A 1 92 ? -7.011 -12.438 1.290 1.00 92.50 92 CYS A C 1
ATOM 745 O O . CYS A 1 92 ? -6.299 -11.780 2.049 1.00 92.50 92 CYS A O 1
ATOM 747 N N . ARG A 1 93 ? -6.524 -13.032 0.195 1.00 95.31 93 ARG A N 1
ATOM 748 C CA . ARG A 1 93 ? -5.126 -12.901 -0.240 1.00 95.31 93 ARG A CA 1
ATOM 749 C C . ARG A 1 93 ? -5.007 -11.951 -1.411 1.00 95.31 93 ARG A C 1
ATOM 751 O O . ARG A 1 93 ? -5.728 -12.094 -2.387 1.00 95.31 93 ARG A O 1
ATOM 758 N N . TYR A 1 94 ? -4.059 -11.031 -1.339 1.00 96.50 94 TYR A N 1
ATOM 759 C CA . TYR A 1 94 ? -3.885 -9.978 -2.327 1.00 96.50 94 TYR A CA 1
ATOM 760 C C . TYR A 1 94 ? -2.532 -10.052 -3.028 1.00 96.50 94 TYR A C 1
ATOM 762 O O . TYR A 1 94 ? -1.519 -10.417 -2.427 1.00 96.50 94 TYR A O 1
ATOM 770 N N . SER A 1 95 ? -2.516 -9.658 -4.298 1.00 96.19 95 SER A N 1
ATOM 771 C CA . SER A 1 95 ? -1.298 -9.407 -5.066 1.00 96.19 95 SER A CA 1
ATOM 772 C C . SER A 1 95 ? -1.218 -7.930 -5.420 1.00 96.19 95 SER A C 1
ATOM 774 O O . SER A 1 95 ? -2.188 -7.332 -5.884 1.00 96.19 95 SER A O 1
ATOM 776 N N . LEU A 1 96 ? -0.061 -7.331 -5.169 1.00 97.50 96 LEU A N 1
ATOM 777 C CA . LEU A 1 96 ? 0.229 -5.958 -5.540 1.00 97.50 96 LEU A CA 1
ATOM 778 C C . LEU A 1 96 ? 0.395 -5.881 -7.059 1.00 97.50 96 LEU A C 1
ATOM 780 O O . LEU A 1 96 ? 1.127 -6.677 -7.651 1.0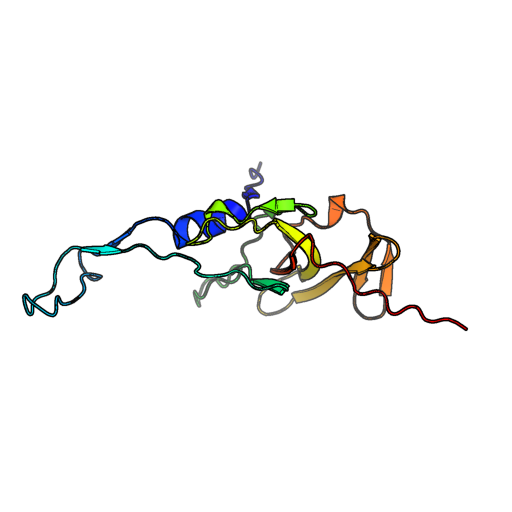0 97.50 96 LEU A O 1
ATOM 784 N N . TYR A 1 97 ? -0.247 -4.896 -7.676 1.00 97.31 97 TYR A N 1
ATOM 785 C CA . TYR A 1 97 ? -0.090 -4.622 -9.106 1.00 97.31 97 TYR A CA 1
ATOM 786 C C . TYR A 1 97 ? 0.301 -3.171 -9.394 1.00 97.31 97 TYR A C 1
ATOM 788 O O . TYR A 1 97 ? 0.708 -2.865 -10.513 1.00 97.31 97 TYR A O 1
ATOM 796 N N . GLY A 1 98 ? 0.207 -2.281 -8.401 1.00 98.06 98 GLY A N 1
ATOM 797 C CA . GLY A 1 98 ? 0.538 -0.873 -8.568 1.00 98.06 98 GLY A CA 1
ATOM 798 C C . GLY A 1 98 ? 1.010 -0.208 -7.279 1.00 98.06 98 GLY A C 1
ATOM 799 O O . GLY A 1 98 ? 0.541 -0.527 -6.186 1.00 98.06 98 GLY A O 1
ATOM 800 N N . VAL A 1 99 ? 1.913 0.757 -7.413 1.00 98.50 99 VAL A N 1
ATOM 801 C CA . VAL A 1 99 ? 2.382 1.628 -6.332 1.00 98.50 99 VAL A CA 1
ATOM 802 C C . VAL A 1 99 ? 2.470 3.051 -6.859 1.00 98.50 99 VAL A C 1
ATOM 804 O O . VAL A 1 99 ? 3.197 3.304 -7.813 1.00 98.50 99 VAL A O 1
ATOM 807 N N . ALA A 1 100 ? 1.789 3.993 -6.210 1.00 98.38 100 ALA A N 1
ATOM 808 C CA . ALA A 1 100 ? 2.102 5.408 -6.362 1.00 98.38 100 ALA A CA 1
ATOM 809 C C . ALA A 1 100 ? 3.198 5.769 -5.359 1.00 98.38 100 ALA A C 1
ATOM 811 O O . ALA A 1 100 ? 3.020 5.636 -4.142 1.00 98.38 100 ALA A O 1
ATOM 812 N N . ASN A 1 101 ? 4.333 6.221 -5.871 1.00 97.62 101 ASN A N 1
ATOM 813 C CA . ASN A 1 101 ? 5.483 6.648 -5.096 1.00 97.62 101 ASN A CA 1
ATOM 814 C C . ASN A 1 101 ? 5.494 8.166 -4.963 1.00 97.62 101 ASN A C 1
ATOM 816 O O . ASN A 1 101 ? 5.104 8.882 -5.878 1.00 97.62 101 ASN A O 1
ATOM 820 N N . HIS A 1 102 ? 6.010 8.658 -3.844 1.00 96.44 102 HIS A N 1
ATOM 821 C CA . HIS A 1 102 ? 6.284 10.070 -3.632 1.00 96.44 102 HIS A CA 1
ATOM 822 C C . HIS A 1 102 ? 7.728 10.249 -3.165 1.00 96.44 102 HIS A C 1
ATOM 824 O O . HIS A 1 102 ? 8.166 9.609 -2.203 1.00 96.44 102 HIS A O 1
ATOM 830 N N . SER A 1 103 ? 8.455 11.176 -3.779 1.00 93.44 103 SER A N 1
ATOM 831 C CA . SER A 1 103 ? 9.788 11.630 -3.365 1.00 93.44 103 SER A CA 1
ATOM 832 C C . SER A 1 103 ? 9.746 13.111 -2.998 1.00 93.44 103 SER A C 1
ATOM 834 O O . SER A 1 103 ? 8.946 13.852 -3.547 1.00 93.44 103 SER A O 1
ATOM 836 N N . GLY A 1 104 ? 10.595 13.554 -2.071 1.00 91.50 104 GLY A N 1
ATOM 837 C CA . GLY A 1 104 ? 10.607 14.949 -1.616 1.00 91.50 104 GLY A CA 1
ATOM 838 C C . GLY A 1 104 ? 9.640 15.244 -0.465 1.00 91.50 104 GLY A C 1
ATOM 839 O O . GLY A 1 104 ? 9.261 14.354 0.305 1.00 91.50 104 GLY A O 1
ATOM 840 N N . THR A 1 105 ? 9.309 16.523 -0.319 1.00 88.19 105 THR A N 1
ATOM 841 C CA . THR A 1 105 ? 8.556 17.106 0.801 1.00 88.19 105 THR A CA 1
ATOM 842 C C . THR A 1 105 ? 7.080 17.289 0.453 1.00 88.19 105 THR A C 1
ATOM 844 O O . THR A 1 105 ? 6.673 17.070 -0.679 1.00 88.19 105 THR A O 1
ATOM 847 N N . LEU A 1 106 ? 6.265 17.715 1.421 1.00 83.19 106 LEU A N 1
ATOM 848 C CA . LEU A 1 106 ? 4.856 18.036 1.173 1.00 83.19 106 LEU A CA 1
ATOM 849 C C . LEU A 1 106 ? 4.662 19.246 0.235 1.00 83.19 106 LEU A C 1
ATOM 851 O O . LEU A 1 106 ? 3.641 19.329 -0.433 1.00 83.19 106 LEU A O 1
ATOM 855 N N . LEU A 1 107 ? 5.616 20.184 0.197 1.00 83.81 107 LEU A N 1
ATOM 856 C CA . LEU A 1 107 ? 5.511 21.416 -0.601 1.00 83.81 107 LEU A CA 1
ATOM 857 C C . LEU A 1 107 ? 6.161 21.299 -1.983 1.00 83.81 107 LEU A C 1
ATOM 859 O O . LEU A 1 107 ? 5.751 21.972 -2.919 1.00 83.81 107 LEU A O 1
ATOM 863 N N . SER A 1 108 ? 7.194 20.470 -2.094 1.00 88.00 108 SER A N 1
ATOM 864 C CA . SER A 1 108 ? 7.918 20.217 -3.334 1.00 88.00 108 SER A CA 1
ATOM 865 C C . SER A 1 108 ? 8.360 18.764 -3.337 1.00 88.00 108 SER A C 1
ATOM 867 O O . SER A 1 108 ? 9.154 18.337 -2.486 1.00 88.00 108 SER A O 1
ATOM 869 N N . GLY A 1 109 ? 7.782 18.005 -4.258 1.00 91.94 109 GLY A N 1
ATOM 870 C CA . GLY A 1 109 ? 7.964 16.574 -4.384 1.00 91.94 109 GLY A CA 1
ATOM 871 C C . GLY A 1 109 ? 7.667 16.103 -5.799 1.00 91.94 109 GLY A C 1
ATOM 872 O O . GLY A 1 109 ? 7.263 16.885 -6.656 1.00 91.94 109 GLY A O 1
ATOM 873 N N . HIS A 1 110 ? 7.902 14.818 -6.030 1.00 96.75 110 HIS A N 1
ATOM 874 C CA . HIS A 1 110 ? 7.733 14.174 -7.327 1.00 96.75 110 HIS A CA 1
ATOM 875 C C . HIS A 1 110 ? 7.010 12.847 -7.160 1.00 96.75 110 HIS A C 1
ATOM 877 O O . HIS A 1 110 ? 7.338 12.082 -6.242 1.00 96.75 110 HIS A O 1
ATOM 883 N N . TYR A 1 111 ? 6.046 12.581 -8.034 1.00 97.38 111 TYR A N 1
ATOM 884 C CA . TYR A 1 111 ? 5.303 11.329 -8.044 1.00 97.38 111 TYR A CA 1
ATOM 885 C C . TYR A 1 111 ? 5.756 10.462 -9.213 1.00 97.38 111 TYR A C 1
ATOM 887 O O . TYR A 1 111 ? 5.877 10.932 -10.337 1.00 97.38 111 TYR A O 1
ATOM 895 N N . THR A 1 112 ? 5.978 9.182 -8.936 1.00 98.31 112 THR A N 1
ATOM 896 C CA . THR A 1 112 ? 6.205 8.149 -9.956 1.00 98.31 112 THR A CA 1
ATOM 897 C C . THR A 1 112 ? 5.293 6.966 -9.670 1.00 98.31 112 THR A C 1
ATOM 899 O O . THR A 1 112 ? 4.742 6.856 -8.570 1.00 98.31 112 THR A O 1
ATOM 902 N N . ALA A 1 113 ? 5.116 6.071 -10.636 1.00 98.62 113 ALA A N 1
ATOM 903 C CA . ALA A 1 113 ? 4.330 4.860 -10.441 1.00 98.62 113 ALA A CA 1
ATOM 904 C C . ALA A 1 113 ? 5.156 3.615 -10.747 1.00 98.62 113 ALA A C 1
ATOM 906 O O . ALA A 1 113 ? 5.908 3.593 -11.715 1.00 98.62 113 ALA A O 1
ATOM 907 N N . TYR A 1 114 ? 5.002 2.575 -9.934 1.00 98.38 114 TYR A N 1
ATOM 908 C CA . TYR A 1 114 ? 5.450 1.231 -10.280 1.00 98.38 114 TYR A CA 1
ATOM 909 C C . TYR A 1 114 ? 4.223 0.406 -10.626 1.00 98.38 114 TYR A C 1
ATOM 911 O O . TYR A 1 114 ? 3.315 0.323 -9.798 1.00 98.38 114 TYR A O 1
ATOM 919 N N . CYS A 1 115 ? 4.182 -0.208 -11.803 1.00 98.12 115 CYS A N 1
ATOM 920 C CA . CYS A 1 115 ? 3.068 -1.069 -12.194 1.00 98.12 115 CYS A CA 1
ATOM 921 C C . CYS A 1 115 ? 3.581 -2.416 -12.687 1.00 98.12 115 CYS A C 1
ATOM 923 O O . CYS A 1 115 ? 4.570 -2.492 -13.419 1.00 98.12 115 CYS A O 1
ATOM 925 N N . ARG A 1 116 ? 2.871 -3.476 -12.306 1.00 97.62 116 ARG A N 1
ATOM 926 C CA . ARG A 1 116 ? 3.071 -4.818 -12.837 1.00 97.62 116 ARG A CA 1
ATOM 927 C C . ARG A 1 116 ? 2.267 -4.961 -14.118 1.00 97.62 116 ARG A C 1
ATOM 929 O O . ARG A 1 116 ? 1.051 -4.776 -14.115 1.00 97.62 116 ARG A O 1
ATOM 936 N N . HIS A 1 117 ? 2.934 -5.300 -15.208 1.00 95.69 117 HIS A N 1
ATOM 937 C CA . HIS A 1 117 ? 2.276 -5.528 -16.481 1.00 95.69 117 HIS A CA 1
ATOM 938 C C . HIS A 1 117 ? 1.394 -6.792 -16.401 1.00 95.69 117 HIS A C 1
ATOM 940 O O . HIS A 1 117 ? 1.881 -7.844 -15.976 1.00 95.69 117 HIS A O 1
ATOM 946 N N . PRO A 1 118 ? 0.108 -6.727 -16.797 1.00 92.25 118 PRO A N 1
ATOM 947 C CA . PRO A 1 118 ? -0.855 -7.803 -16.539 1.00 92.25 118 PRO A CA 1
ATOM 948 C C . PRO A 1 118 ? -0.556 -9.101 -17.301 1.00 92.25 118 PRO A C 1
ATOM 950 O O . PRO A 1 118 ? -0.916 -10.173 -16.826 1.00 92.25 118 PRO A O 1
ATOM 953 N N . TYR A 1 119 ? 0.119 -9.021 -18.453 1.00 93.06 119 TYR A N 1
ATOM 954 C CA . TYR A 1 119 ? 0.385 -10.190 -19.302 1.00 93.06 119 TYR A CA 1
ATOM 955 C C . TYR A 1 119 ? 1.778 -10.792 -19.098 1.00 93.06 119 TYR A C 1
ATOM 957 O O . TYR A 1 119 ? 1.929 -12.008 -19.120 1.00 93.06 119 TYR A O 1
ATOM 965 N N . THR A 1 120 ? 2.801 -9.956 -18.895 1.00 94.75 120 THR A N 1
ATOM 966 C CA . THR A 1 120 ? 4.198 -10.419 -18.737 1.00 94.75 120 THR A CA 1
ATOM 967 C C . THR A 1 120 ? 4.595 -10.591 -17.277 1.00 94.75 120 THR A C 1
ATOM 969 O O . THR A 1 120 ? 5.627 -11.187 -16.993 1.00 94.75 120 THR A O 1
ATOM 972 N N . ALA A 1 121 ? 3.787 -10.075 -16.342 1.00 93.38 121 ALA A N 1
ATOM 973 C CA . ALA A 1 121 ? 4.089 -10.000 -14.916 1.00 93.38 121 ALA A CA 1
ATOM 974 C C . ALA A 1 121 ? 5.368 -9.212 -14.558 1.00 93.38 121 ALA A C 1
ATOM 976 O O . ALA A 1 121 ? 5.752 -9.211 -13.387 1.00 93.38 121 ALA A O 1
ATOM 977 N N . GLU A 1 122 ? 5.985 -8.515 -15.517 1.00 96.75 122 GLU A N 1
ATOM 978 C CA . GLU A 1 122 ? 7.154 -7.660 -15.302 1.00 96.75 122 GLU A CA 1
ATOM 979 C C . GLU A 1 122 ? 6.763 -6.330 -14.659 1.00 96.75 122 GLU A C 1
ATOM 981 O O . GLU A 1 122 ? 5.658 -5.822 -14.859 1.00 96.75 122 GLU A O 1
ATOM 986 N N . TRP A 1 123 ? 7.680 -5.758 -13.884 1.00 98.19 123 TRP A N 1
ATOM 987 C CA . TRP A 1 123 ? 7.481 -4.463 -13.248 1.00 98.19 123 TRP A CA 1
ATOM 988 C C . TRP A 1 123 ? 8.104 -3.350 -14.076 1.00 98.19 123 TRP A C 1
ATOM 990 O O . TRP A 1 123 ? 9.207 -3.489 -14.606 1.00 98.19 123 TRP A O 1
ATOM 1000 N N . TYR A 1 124 ? 7.405 -2.221 -14.130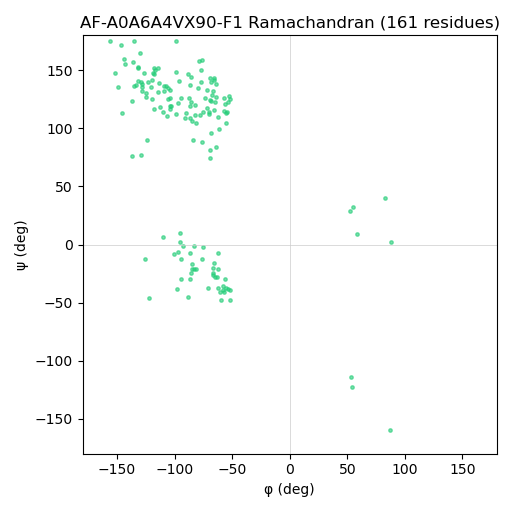 1.00 98.38 124 TYR A N 1
ATOM 1001 C CA . TYR A 1 124 ? 7.867 -1.014 -14.797 1.00 98.38 124 TYR A CA 1
ATOM 1002 C C . TYR A 1 124 ? 7.760 0.188 -13.865 1.00 98.38 124 TYR A C 1
ATOM 1004 O O . TYR A 1 124 ? 6.748 0.359 -13.181 1.00 98.38 124 TYR A O 1
ATOM 1012 N N . GLU A 1 125 ? 8.777 1.043 -13.887 1.00 98.44 125 GLU A N 1
ATOM 1013 C CA . GLU A 1 125 ? 8.714 2.402 -13.364 1.00 98.44 125 GLU A CA 1
ATOM 1014 C C . GLU A 1 125 ? 8.208 3.348 -14.456 1.00 98.44 125 GLU A C 1
ATOM 1016 O O . GLU A 1 125 ? 8.778 3.427 -15.542 1.00 98.44 125 GLU A O 1
ATOM 1021 N N . TYR A 1 126 ? 7.161 4.098 -14.128 1.00 98.44 126 TYR A N 1
ATOM 1022 C CA . TYR A 1 126 ? 6.607 5.193 -14.908 1.00 98.44 126 TYR A CA 1
ATOM 1023 C C . TYR A 1 126 ? 6.987 6.504 -14.225 1.00 98.44 126 TYR A C 1
ATOM 1025 O O . TYR A 1 126 ? 6.503 6.828 -13.133 1.00 98.44 126 TYR A O 1
ATOM 1033 N N . ASN A 1 127 ? 7.870 7.249 -14.874 1.00 98.19 127 ASN A N 1
ATOM 1034 C CA . ASN A 1 127 ? 8.371 8.534 -14.426 1.00 98.19 127 ASN A CA 1
ATOM 1035 C C . ASN A 1 127 ? 8.103 9.569 -15.524 1.00 98.19 127 ASN A C 1
ATOM 1037 O O . ASN A 1 127 ? 8.907 9.752 -16.442 1.00 98.19 127 ASN A O 1
ATOM 1041 N N . ASP A 1 128 ? 6.929 10.193 -15.445 1.00 97.88 128 ASP A N 1
ATOM 1042 C CA . ASP A 1 128 ? 6.383 11.093 -16.459 1.00 97.88 128 ASP A CA 1
ATOM 1043 C C . ASP A 1 128 ? 6.366 10.444 -17.855 1.00 97.88 128 ASP A C 1
ATOM 1045 O O . ASP A 1 128 ? 5.655 9.469 -18.090 1.00 97.88 128 ASP A O 1
ATOM 1049 N N . SER A 1 129 ? 7.159 10.962 -18.792 1.00 97.81 129 SER A N 1
ATOM 1050 C CA . SER A 1 129 ? 7.274 10.451 -20.161 1.00 97.81 129 SER A CA 1
ATOM 1051 C C . SER A 1 129 ? 8.236 9.268 -20.310 1.00 97.81 129 SER A C 1
ATOM 1053 O O . SER A 1 129 ? 8.418 8.767 -21.420 1.00 97.81 129 SER A O 1
ATOM 1055 N N . ARG A 1 130 ? 8.884 8.829 -19.225 1.00 97.81 130 ARG A N 1
ATOM 1056 C CA . ARG A 1 130 ? 9.896 7.768 -19.238 1.00 97.81 130 ARG A CA 1
ATOM 1057 C C . ARG A 1 130 ? 9.357 6.510 -18.577 1.00 97.81 130 ARG A C 1
ATOM 1059 O O . ARG A 1 130 ? 8.827 6.563 -17.470 1.00 97.81 130 ARG A O 1
ATOM 1066 N N . VAL A 1 131 ? 9.539 5.382 -19.255 1.00 98.06 131 VAL A N 1
ATOM 1067 C CA . VAL A 1 131 ? 9.136 4.062 -18.768 1.00 98.06 131 VAL A CA 1
ATOM 1068 C C . VAL A 1 131 ? 10.351 3.143 -18.783 1.00 98.06 131 VAL A C 1
ATOM 1070 O O . VAL A 1 131 ? 11.020 3.020 -19.811 1.00 98.06 131 VAL A O 1
ATOM 1073 N N . HIS A 1 132 ? 10.641 2.504 -17.652 1.00 96.50 132 HIS A N 1
ATOM 1074 C CA . HIS A 1 132 ? 11.787 1.608 -17.489 1.00 96.50 132 HIS A CA 1
ATOM 1075 C C . HIS A 1 132 ? 11.361 0.293 -16.844 1.00 96.50 132 HIS A C 1
ATOM 1077 O O . HIS A 1 132 ? 10.551 0.294 -15.924 1.00 96.50 132 HIS A O 1
ATOM 1083 N N . VAL A 1 133 ? 11.923 -0.825 -17.308 1.00 97.56 133 VAL A N 1
ATOM 1084 C CA . VAL A 1 133 ? 11.793 -2.118 -16.618 1.00 97.56 133 VAL A CA 1
ATOM 1085 C C . VAL A 1 133 ? 12.509 -2.027 -15.270 1.00 97.56 133 VAL A C 1
ATOM 1087 O O . VAL A 1 133 ? 13.580 -1.424 -15.179 1.00 97.56 133 VAL A O 1
ATOM 1090 N N . MET A 1 134 ? 11.936 -2.633 -14.233 1.00 96.50 134 MET A N 1
ATOM 1091 C CA . MET A 1 134 ? 12.509 -2.668 -12.889 1.00 96.50 134 MET A CA 1
ATOM 1092 C C . MET A 1 134 ? 12.404 -4.060 -12.259 1.00 96.50 134 MET A C 1
ATOM 1094 O O . MET A 1 134 ? 11.536 -4.861 -12.609 1.00 96.50 134 MET A O 1
ATOM 1098 N N . ASP A 1 135 ? 13.277 -4.341 -11.294 1.00 95.81 135 ASP A N 1
ATOM 1099 C CA . ASP A 1 135 ? 13.222 -5.578 -10.522 1.00 95.81 135 ASP A CA 1
ATOM 1100 C C . ASP A 1 135 ? 12.112 -5.502 -9.462 1.00 95.81 135 ASP A C 1
ATOM 1102 O O . ASP A 1 135 ? 11.926 -4.483 -8.792 1.00 95.81 135 ASP A O 1
ATOM 1106 N N . GLN A 1 136 ? 11.383 -6.603 -9.263 1.00 94.56 136 GLN A N 1
ATOM 1107 C CA . GLN A 1 136 ? 10.333 -6.688 -8.244 1.00 94.56 136 GLN A CA 1
ATOM 1108 C C . GLN A 1 136 ? 10.855 -6.350 -6.833 1.00 94.56 136 GLN A C 1
ATOM 1110 O O . GLN A 1 136 ? 10.103 -5.841 -5.999 1.00 94.56 136 GLN A O 1
ATOM 1115 N N . ARG A 1 137 ? 12.133 -6.622 -6.545 1.00 92.31 137 ARG A N 1
ATOM 1116 C CA . ARG A 1 137 ? 12.770 -6.333 -5.250 1.00 92.31 137 ARG A CA 1
ATOM 1117 C C . ARG A 1 137 ? 12.809 -4.839 -4.931 1.00 92.31 137 ARG A C 1
ATOM 1119 O O . ARG A 1 137 ? 12.740 -4.482 -3.758 1.00 92.31 137 ARG A O 1
ATOM 1126 N N . ASP A 1 138 ? 12.837 -3.984 -5.950 1.00 92.88 138 ASP A N 1
ATOM 1127 C CA . ASP A 1 138 ? 12.932 -2.527 -5.797 1.00 92.88 138 ASP A CA 1
ATOM 1128 C C . ASP A 1 138 ? 11.564 -1.849 -5.613 1.00 92.88 138 ASP A C 1
ATOM 1130 O O . ASP A 1 138 ? 11.479 -0.656 -5.306 1.00 92.88 138 ASP A O 1
ATOM 1134 N N . VAL A 1 139 ? 10.472 -2.608 -5.764 1.00 94.56 139 VAL A N 1
ATOM 1135 C CA . VAL A 1 139 ? 9.102 -2.109 -5.571 1.00 94.56 139 VAL A CA 1
ATOM 1136 C C . VAL A 1 139 ? 8.893 -1.650 -4.125 1.00 94.56 139 VAL A C 1
ATOM 1138 O O . VAL A 1 139 ? 8.233 -0.639 -3.869 1.00 94.56 139 VAL A O 1
ATOM 1141 N N . ASN A 1 140 ? 9.480 -2.371 -3.169 1.00 91.62 140 ASN A N 1
ATOM 1142 C CA . ASN A 1 140 ? 9.396 -2.045 -1.755 1.00 91.62 140 ASN A CA 1
ATOM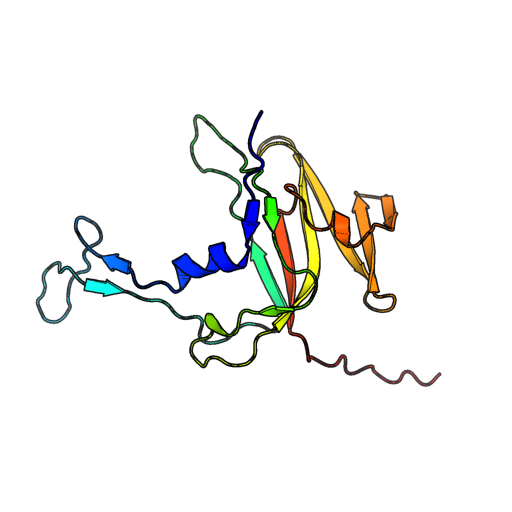 1143 C C . ASN A 1 140 ? 10.415 -0.959 -1.401 1.00 91.62 140 ASN A C 1
ATOM 1145 O O . ASN A 1 140 ? 11.618 -1.196 -1.302 1.00 91.62 140 ASN A O 1
ATOM 1149 N N . SER A 1 141 ? 9.924 0.262 -1.216 1.00 90.62 141 SER A N 1
ATOM 1150 C CA . SER A 1 141 ? 10.772 1.407 -0.914 1.00 90.62 141 SER A CA 1
ATOM 1151 C C . SER A 1 141 ? 10.098 2.372 0.057 1.00 90.62 141 SER A C 1
ATOM 1153 O O . SER A 1 141 ? 8.872 2.452 0.157 1.00 90.62 141 SER A O 1
ATOM 1155 N N . GLY A 1 142 ? 10.902 3.203 0.727 1.00 90.75 142 GLY A N 1
ATOM 1156 C CA . GLY A 1 142 ? 10.400 4.307 1.556 1.00 90.75 142 GLY A CA 1
ATOM 1157 C C . GLY A 1 142 ? 9.612 5.378 0.779 1.00 90.75 142 GLY A C 1
ATOM 1158 O O . GLY A 1 142 ? 9.028 6.270 1.396 1.00 90.75 142 GLY A O 1
ATOM 1159 N N . LYS A 1 143 ? 9.579 5.303 -0.562 1.00 94.00 143 LYS A N 1
ATOM 1160 C CA . LYS A 1 143 ? 8.818 6.213 -1.430 1.00 94.00 143 LYS A CA 1
ATOM 1161 C C . LYS A 1 143 ? 7.359 5.787 -1.602 1.00 94.00 143 LYS A C 1
ATOM 1163 O O . LYS A 1 143 ? 6.542 6.646 -1.925 1.00 94.00 143 LYS A O 1
ATOM 1168 N N . ALA A 1 144 ? 7.023 4.516 -1.368 1.00 96.62 144 ALA A N 1
ATOM 1169 C CA . ALA A 1 144 ? 5.674 3.993 -1.568 1.00 96.62 144 ALA A CA 1
ATOM 1170 C C . ALA A 1 144 ? 4.648 4.783 -0.742 1.00 96.62 144 ALA A C 1
ATOM 1172 O O . ALA A 1 144 ? 4.816 4.931 0.470 1.00 96.62 144 ALA A O 1
ATOM 1173 N N . TYR A 1 145 ? 3.599 5.303 -1.378 1.00 96.50 145 TYR A N 1
ATOM 1174 C CA . TYR A 1 145 ? 2.614 6.194 -0.757 1.00 96.50 145 TYR A CA 1
ATOM 1175 C C . TYR A 1 145 ? 1.186 5.647 -0.849 1.00 96.50 145 TYR A C 1
ATOM 1177 O O . TYR A 1 145 ? 0.481 5.611 0.162 1.00 96.50 145 TYR A O 1
ATOM 1185 N N . VAL A 1 146 ? 0.784 5.168 -2.027 1.00 98.12 146 VAL A N 1
ATOM 1186 C CA . VAL A 1 146 ? -0.486 4.456 -2.234 1.00 98.12 146 VAL A CA 1
ATOM 1187 C C . VAL A 1 146 ? -0.188 3.109 -2.874 1.00 98.12 146 VAL A C 1
ATOM 1189 O O . VAL A 1 146 ? 0.551 3.043 -3.853 1.00 98.12 146 VAL A O 1
ATOM 1192 N N . LEU A 1 147 ? -0.745 2.043 -2.308 1.00 98.19 147 LEU A N 1
ATOM 1193 C CA . LEU A 1 147 ? -0.576 0.670 -2.773 1.00 98.19 147 LEU A CA 1
ATOM 1194 C C . LEU A 1 147 ? -1.882 0.180 -3.396 1.00 98.19 147 LEU A C 1
ATOM 1196 O O . LEU A 1 147 ? -2.955 0.392 -2.825 1.00 98.19 147 LEU A O 1
ATOM 1200 N N . PHE A 1 148 ? -1.779 -0.498 -4.535 1.00 98.25 148 PHE A N 1
ATOM 1201 C CA . PHE A 1 148 ? -2.906 -1.048 -5.277 1.00 98.25 148 PHE A CA 1
ATOM 1202 C C . PHE A 1 148 ? -2.784 -2.566 -5.349 1.00 98.25 148 PHE A C 1
ATOM 1204 O O . PHE A 1 148 ? -1.836 -3.111 -5.926 1.00 98.25 148 PHE A O 1
ATOM 1211 N N . PHE A 1 149 ? -3.757 -3.236 -4.746 1.00 97.75 149 PHE A N 1
ATOM 1212 C CA . PHE A 1 149 ? -3.806 -4.679 -4.601 1.00 97.75 149 PHE A CA 1
ATOM 1213 C C . PHE A 1 149 ? -5.053 -5.256 -5.274 1.00 97.75 149 PHE A C 1
ATOM 1215 O O . PHE A 1 149 ? -6.141 -4.690 -5.163 1.00 97.75 149 PHE A O 1
ATOM 1222 N N . GLU A 1 150 ? -4.915 -6.416 -5.909 1.00 96.69 150 GLU A N 1
ATOM 1223 C CA . GLU A 1 150 ? -6.029 -7.212 -6.432 1.00 96.69 150 GLU A CA 1
ATOM 1224 C C . GLU A 1 150 ? -6.142 -8.534 -5.663 1.00 96.69 150 GLU A C 1
ATOM 1226 O O . GLU A 1 150 ? -5.135 -9.162 -5.320 1.00 96.69 150 GLU A O 1
ATOM 1231 N N . LEU A 1 151 ? -7.375 -8.942 -5.359 1.00 95.19 151 LEU A N 1
ATOM 1232 C CA . LEU A 1 151 ? -7.679 -10.205 -4.692 1.00 95.19 151 LEU A CA 1
ATOM 1233 C C . LEU A 1 151 ? -7.278 -11.397 -5.584 1.00 95.19 151 LEU A C 1
ATOM 1235 O O . LEU A 1 151 ? -7.763 -11.552 -6.710 1.00 95.19 151 LEU A O 1
ATOM 1239 N N . ALA A 1 152 ? -6.412 -12.260 -5.055 1.00 85.62 152 ALA A N 1
ATOM 1240 C CA . ALA A 1 152 ? -5.963 -13.488 -5.695 1.00 85.62 152 ALA A CA 1
ATOM 1241 C C . ALA A 1 152 ? -7.138 -14.462 -5.887 1.00 85.62 152 ALA A C 1
ATOM 1243 O O . ALA A 1 152 ? -7.967 -14.630 -4.995 1.00 85.62 152 ALA A O 1
ATOM 1244 N N . GLY A 1 153 ? -7.204 -15.109 -7.053 1.00 72.12 153 GLY A N 1
ATOM 1245 C CA . GLY A 1 153 ? -8.301 -16.019 -7.404 1.00 72.12 153 GLY A CA 1
ATOM 1246 C C . GLY A 1 153 ? -9.504 -15.343 -8.070 1.00 72.12 153 GLY A C 1
ATOM 1247 O O . GLY A 1 153 ? -10.466 -16.025 -8.413 1.00 72.12 153 GLY A O 1
ATOM 1248 N N . SER A 1 154 ? -9.452 -14.030 -8.325 1.00 56.28 154 SER A N 1
ATOM 1249 C CA . SER A 1 154 ? -10.305 -13.445 -9.359 1.00 56.28 154 SER A CA 1
ATOM 1250 C C . SER A 1 154 ? -9.712 -13.797 -10.723 1.00 56.28 154 SER A C 1
ATOM 1252 O O . SER A 1 154 ? -8.860 -13.087 -11.250 1.00 56.28 154 SER A O 1
ATOM 1254 N N . GLU A 1 155 ? -10.097 -14.953 -11.271 1.00 47.03 155 GLU A N 1
ATOM 1255 C CA . GLU A 1 155 ? -9.738 -15.289 -12.646 1.00 47.03 155 GLU A CA 1
ATOM 1256 C C . GLU A 1 155 ? -10.150 -14.128 -13.558 1.00 47.03 155 GLU A C 1
ATOM 1258 O O . GLU A 1 155 ? -11.305 -13.682 -13.565 1.00 47.03 155 GLU A O 1
ATOM 1263 N N . HIS A 1 156 ? -9.190 -13.612 -14.327 1.00 44.38 156 HIS A N 1
ATOM 1264 C CA . HIS A 1 156 ? -9.518 -12.863 -15.525 1.00 44.38 156 HIS A CA 1
ATOM 1265 C C . HIS A 1 156 ? -10.391 -13.799 -16.359 1.00 44.38 156 HIS A C 1
ATOM 1267 O O . HIS A 1 156 ? -9.911 -14.824 -16.834 1.00 44.38 156 HIS A O 1
ATOM 1273 N N . ARG A 1 157 ? -11.673 -13.462 -16.549 1.00 39.59 157 ARG A N 1
ATOM 1274 C CA . ARG A 1 157 ? -12.425 -13.987 -17.690 1.00 39.59 157 ARG A CA 1
ATOM 1275 C C . ARG A 1 157 ? -11.736 -13.419 -18.922 1.00 39.59 157 ARG A C 1
ATOM 1277 O O . ARG A 1 157 ? -12.107 -12.352 -19.404 1.00 39.59 157 ARG A O 1
ATOM 1284 N N . SER A 1 158 ? -10.670 -14.078 -19.358 1.00 40.69 158 SER A N 1
ATOM 1285 C CA . SER A 1 158 ? -10.039 -13.869 -20.645 1.00 40.69 158 SER A CA 1
ATOM 1286 C C . SER A 1 158 ? -11.143 -14.061 -21.673 1.00 40.69 158 SER A C 1
ATOM 1288 O O . SER A 1 158 ? -11.622 -15.170 -21.906 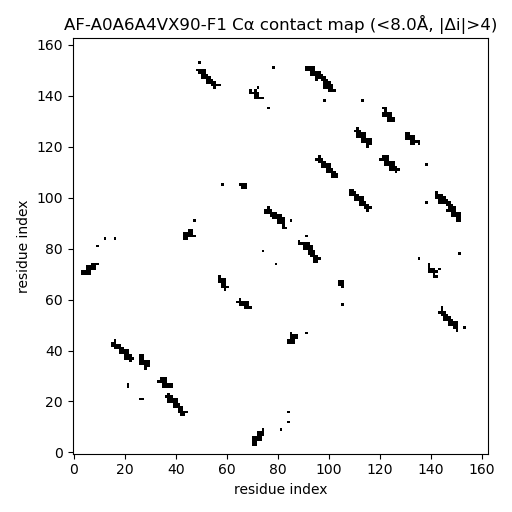1.00 40.69 158 SER A O 1
ATOM 1290 N N . GLY A 1 159 ? -11.622 -12.950 -22.229 1.00 39.00 159 GLY A N 1
ATOM 1291 C CA . GLY A 1 159 ? -12.401 -12.996 -23.451 1.00 39.00 159 GLY A CA 1
ATOM 1292 C C . GLY A 1 159 ? -11.533 -13.683 -24.494 1.00 39.00 159 GLY A C 1
ATOM 1293 O O . GLY A 1 159 ? -10.463 -13.179 -24.826 1.00 39.00 159 GLY A O 1
ATOM 1294 N N . SER A 1 160 ? -11.962 -14.861 -24.944 1.00 33.91 160 SER A N 1
ATOM 1295 C CA . SER A 1 160 ? -11.409 -15.493 -26.133 1.00 33.91 160 SER A CA 1
ATOM 1296 C C . SER A 1 160 ? -11.671 -14.552 -27.304 1.00 33.91 160 SER A C 1
ATOM 1298 O O . SER A 1 160 ? -12.792 -14.478 -27.809 1.00 33.91 160 SER A O 1
ATOM 1300 N N . THR A 1 161 ? -10.664 -13.782 -27.698 1.00 38.09 161 THR A N 1
ATOM 1301 C CA . THR A 1 161 ? -10.666 -13.128 -29.001 1.00 38.09 161 THR A CA 1
ATOM 1302 C C . THR A 1 161 ? -10.137 -14.155 -29.988 1.00 38.09 161 THR A C 1
ATOM 1304 O O . THR A 1 161 ? -8.932 -14.270 -30.198 1.00 38.09 161 THR A O 1
ATOM 1307 N N . HIS A 1 162 ? -11.047 -14.944 -30.554 1.00 35.91 162 HIS A N 1
ATOM 1308 C CA . HIS A 1 162 ? -10.792 -15.558 -31.848 1.00 35.91 162 HIS A CA 1
ATOM 1309 C C . HIS A 1 162 ? -10.724 -14.428 -32.880 1.00 35.91 162 HIS A C 1
ATOM 1311 O O . HIS A 1 162 ? -11.714 -13.726 -33.091 1.00 35.91 162 HIS A O 1
ATOM 1317 N N . VAL A 1 163 ? -9.553 -14.256 -33.486 1.00 41.31 163 VAL A N 1
ATOM 1318 C CA . VAL A 1 163 ? -9.411 -13.724 -34.845 1.00 41.31 163 VAL A CA 1
ATOM 1319 C C . VAL A 1 163 ? -8.794 -14.835 -35.676 1.00 41.31 163 VAL A C 1
ATOM 1321 O O . VAL A 1 163 ? -7.850 -15.472 -35.153 1.00 41.31 163 VAL A O 1
#

Secondary structure (DSSP, 8-state):
-----EEEHHHHHHHHHS-EEE-GGGPPEETTTTEE--EEE---BS---SEEEEE---B---TT---B---EEE--SEEEE-GGGBTT----EEEEEEEEEEEE-SSSEEEEEEEE-TTT--EEEEETTEEEEE-GGGGS-TTEEEEEEEETT----------

InterPro domains:
  IPR001394 Peptidase C19, ubiquitin carboxyl-terminal hydrolase [PF00443] (27-149)
  IPR018200 Ubiquitin specific protease, conserved site [PS00973] (94-111)
  IPR028889 Ubiquitin specific protease UPS, catalytic domain [PS50235] (1-152)
  IPR038765 Papain-like cysteine peptidase superfamily [SSF54001] (6-150)
  IPR050185 Ubiquitin carboxyl-terminal hydrolase [PTHR21646] (7-150)

pLDDT: mean 87.09, std 16.09, range [32.44, 98.62]

Organism: Amphibalanus amphitrite (NCBI:txid1232801)

Sequence (163 aa):
MRSTCWVRLQACFDPFTKEEVLDGDEKPTCSKCQKRQKCTRSLSIQKFPRILVVHLKRFLPQERFRGKLNTTVDFSVNGLDLSPYSAEQTPCRYSLYGVANHSGTLLSGHYTAYCRHPYTAEWYEYNDSRVHVMDQRDVNSGKAYVLFFELAGSEHRSGSTHV